Protein AF-A0A7I7L7P9-F1 (afdb_monomer)

Solvent-accessible surface area (backbone atoms only — not comparable to full-atom values): 7294 Å² total; per-residue (Å²): 131,68,63,71,57,52,53,54,46,61,73,45,42,65,60,52,52,52,51,54,51,49,53,53,51,51,53,53,50,50,52,54,51,47,54,51,48,54,58,67,65,79,48,77,84,80,68,81,52,64,67,71,71,43,46,63,57,53,51,51,52,55,50,51,52,52,51,50,60,46,50,32,63,91,34,75,53,12,47,26,65,34,90,86,20,62,48,45,54,34,67,33,92,86,16,60,50,47,53,31,70,34,91,85,14,60,52,47,47,46,63,70,64,27,73,67,54,49,49,43,53,70,38,98,77,45,86,124

Organism: NCBI:txid133549

Mean predicted aligned error: 18.49 Å

Foldseek 3Di:
DPVVCVVVCVVCVVVVVVVVVVVVVVVVVVVVVVVVCVVVVPDDPPPPPCVVVCPVVVVVVVVVVVVCVCLPCVHPNVQQPPVVHVVCQQPPVVHVVCQQPPDVHVVNCCVVVCPPPVCLCVPVPNDD

Secondary structure (DSSP, 8-state):
--HHHHHHHHHHHHHHHHHHHHHHHHHHHHHHHHHHHHHHHSS------HHHHHHHHHHHHHHHHHHHHHH-TTSHHHHHHSTTSHHHHHHSTTSHHHHHHSTTSHHHHHHHHTTTTHHHHHSTT---

pLDDT: mean 78.68, std 12.64, range [44.25, 93.31]

Structure (mmCIF, N/CA/C/O backbone):
data_AF-A0A7I7L7P9-F1
#
_entry.id   AF-A0A7I7L7P9-F1
#
loop_
_atom_site.group_PDB
_atom_site.id
_atom_site.type_symbol
_atom_site.label_atom_id
_atom_site.label_alt_id
_atom_site.label_comp_id
_atom_site.label_asym_id
_atom_site.label_entity_id
_atom_site.label_seq_id
_atom_site.pdbx_PDB_ins_code
_atom_site.Cartn_x
_atom_site.Cartn_y
_atom_site.Cartn_z
_atom_site.occupancy
_atom_site.B_iso_or_equiv
_atom_site.auth_seq_id
_atom_site.auth_comp_id
_atom_site.auth_asym_id
_atom_site.auth_atom_id
_atom_site.pdbx_PDB_model_num
ATOM 1 N N . MET A 1 1 ? 17.389 37.464 -77.721 1.00 52.25 1 MET A N 1
ATOM 2 C CA . MET A 1 1 ? 17.457 36.439 -76.653 1.00 52.25 1 MET A CA 1
ATOM 3 C C . MET A 1 1 ? 18.890 35.915 -76.604 1.00 52.25 1 MET A C 1
ATOM 5 O O . MET A 1 1 ? 19.374 35.462 -77.630 1.00 52.25 1 MET A O 1
ATOM 9 N N . ASN A 1 2 ? 19.611 36.062 -75.490 1.00 71.81 2 ASN A N 1
ATOM 10 C CA . ASN A 1 2 ? 21.059 35.796 -75.436 1.00 71.81 2 ASN A CA 1
ATOM 11 C C . ASN A 1 2 ? 21.365 34.288 -75.356 1.00 71.81 2 ASN A C 1
ATOM 13 O O . ASN A 1 2 ? 21.524 33.747 -74.262 1.00 71.81 2 ASN A O 1
ATOM 17 N N . ILE A 1 3 ? 21.457 33.620 -76.510 1.00 75.88 3 ILE A N 1
ATOM 18 C CA . ILE A 1 3 ? 21.732 32.174 -76.635 1.00 75.88 3 ILE A CA 1
ATOM 19 C C . ILE A 1 3 ? 23.055 31.799 -75.943 1.00 75.88 3 ILE A C 1
ATOM 21 O O . ILE A 1 3 ? 23.118 30.801 -75.231 1.00 75.88 3 ILE A O 1
ATOM 25 N N . SER A 1 4 ? 24.077 32.657 -76.015 1.00 74.56 4 SER A N 1
ATOM 26 C CA . SER A 1 4 ? 25.357 32.456 -75.321 1.00 74.56 4 SER A CA 1
ATOM 27 C C . SER A 1 4 ? 25.209 32.391 -73.793 1.00 74.56 4 SER A C 1
ATOM 29 O O . SER A 1 4 ? 25.876 31.598 -73.136 1.00 74.56 4 SER A O 1
ATOM 31 N N . LYS A 1 5 ? 24.286 33.171 -73.210 1.00 73.62 5 LYS A N 1
ATOM 32 C CA . LYS A 1 5 ? 24.006 33.156 -71.764 1.00 73.62 5 LYS A CA 1
ATOM 33 C C . LYS A 1 5 ? 23.240 31.897 -71.351 1.00 73.62 5 LYS A C 1
ATOM 35 O O . LYS A 1 5 ? 23.452 31.402 -70.249 1.00 73.62 5 LYS A O 1
ATOM 40 N N . ALA A 1 6 ? 22.394 31.367 -72.234 1.00 74.75 6 ALA A N 1
ATOM 41 C CA . ALA A 1 6 ? 21.691 30.108 -72.008 1.00 74.75 6 ALA A CA 1
ATOM 42 C C . ALA A 1 6 ? 22.650 28.906 -72.042 1.00 74.75 6 ALA A C 1
ATOM 44 O O . ALA A 1 6 ? 22.567 28.051 -71.168 1.00 74.75 6 ALA A O 1
ATOM 45 N N . ILE A 1 7 ? 23.611 28.881 -72.975 1.00 76.62 7 ILE A N 1
ATOM 46 C CA . ILE A 1 7 ? 24.617 27.808 -73.076 1.00 76.62 7 ILE A CA 1
ATOM 47 C C . ILE A 1 7 ? 25.560 27.821 -71.862 1.00 76.62 7 ILE A C 1
ATOM 49 O O . ILE A 1 7 ? 25.764 26.788 -71.228 1.00 76.62 7 ILE A O 1
ATOM 53 N N . VAL A 1 8 ? 26.080 28.991 -71.473 1.00 77.19 8 VAL A N 1
ATOM 54 C CA . VAL A 1 8 ? 26.927 29.126 -70.269 1.00 77.19 8 VAL A CA 1
ATOM 55 C C . VAL A 1 8 ? 26.130 28.844 -68.990 1.00 77.19 8 VAL A C 1
ATOM 57 O O . VAL A 1 8 ? 26.638 28.224 -68.053 1.00 77.19 8 VAL A O 1
ATOM 60 N N . GLY A 1 9 ? 24.861 29.258 -68.955 1.00 74.62 9 GLY A N 1
ATOM 61 C CA . GLY A 1 9 ? 23.938 28.949 -67.867 1.00 74.62 9 GLY A CA 1
ATOM 62 C C . GLY A 1 9 ? 23.713 27.447 -67.713 1.00 74.62 9 GLY A C 1
ATOM 63 O O . GLY A 1 9 ? 23.835 26.936 -66.607 1.00 74.62 9 GLY A O 1
ATOM 64 N N . ALA A 1 10 ? 23.477 26.728 -68.811 1.00 77.00 10 ALA A N 1
ATOM 65 C CA . ALA A 1 10 ? 23.303 25.277 -68.808 1.00 77.00 10 ALA A CA 1
ATOM 66 C C . ALA A 1 10 ? 24.590 24.534 -68.409 1.00 77.00 10 ALA A C 1
ATOM 68 O O . ALA A 1 10 ? 24.531 23.592 -67.624 1.00 77.00 10 ALA A O 1
ATOM 69 N N . ALA A 1 11 ? 25.756 24.997 -68.873 1.00 81.94 11 ALA A N 1
ATOM 70 C CA . ALA A 1 11 ? 27.048 24.399 -68.527 1.00 81.94 11 ALA A CA 1
ATOM 71 C C . ALA A 1 11 ? 27.420 24.568 -67.040 1.00 81.94 11 ALA A C 1
ATOM 73 O O . ALA A 1 11 ? 28.083 23.710 -66.463 1.00 81.94 11 ALA A O 1
ATOM 74 N N . THR A 1 12 ? 26.986 25.659 -66.399 1.00 82.38 12 THR A N 1
ATOM 75 C CA . THR A 1 12 ? 27.295 25.957 -64.984 1.00 82.38 12 THR A CA 1
ATOM 76 C C . THR A 1 12 ? 26.147 25.647 -64.020 1.00 82.38 12 THR A C 1
ATOM 78 O O . THR A 1 12 ? 26.333 25.704 -62.803 1.00 82.38 12 THR A O 1
ATOM 81 N N . ALA A 1 13 ? 24.974 25.271 -64.540 1.00 82.75 13 ALA A N 1
ATOM 82 C CA . ALA A 1 13 ? 23.806 24.862 -63.766 1.00 82.75 13 ALA A CA 1
ATOM 83 C C . ALA A 1 13 ? 24.092 23.753 -62.733 1.00 82.75 13 ALA A C 1
ATOM 85 O 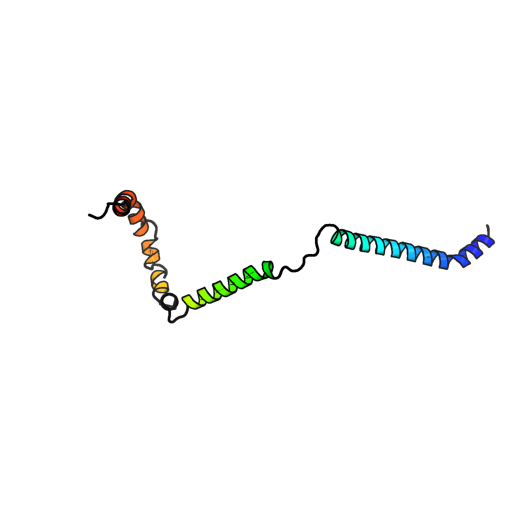O . ALA A 1 13 ? 23.727 23.952 -61.572 1.00 82.75 13 ALA A O 1
ATOM 86 N N . PRO A 1 14 ? 24.773 22.634 -63.067 1.00 78.75 14 PRO A N 1
ATOM 87 C CA . PRO A 1 14 ? 25.035 21.580 -62.083 1.00 78.75 14 PRO A CA 1
ATOM 88 C C . PRO A 1 14 ? 25.959 22.047 -60.951 1.00 78.75 14 PRO A C 1
ATOM 90 O O . PRO A 1 14 ? 25.752 21.681 -59.797 1.00 78.75 14 PRO A O 1
ATOM 93 N N . ILE A 1 15 ? 26.924 22.922 -61.252 1.00 86.12 15 ILE A N 1
ATOM 94 C CA . ILE A 1 15 ? 27.833 23.495 -60.249 1.00 86.12 15 ILE A CA 1
ATOM 95 C C . ILE A 1 15 ? 27.042 24.360 -59.259 1.00 86.12 15 ILE A C 1
ATOM 97 O O . ILE A 1 15 ? 27.208 24.229 -58.049 1.00 86.12 15 ILE A O 1
ATOM 101 N N . ARG A 1 16 ? 26.129 25.205 -59.755 1.00 78.75 16 ARG A N 1
ATOM 102 C CA . ARG A 1 16 ? 25.282 26.052 -58.897 1.00 78.75 16 ARG A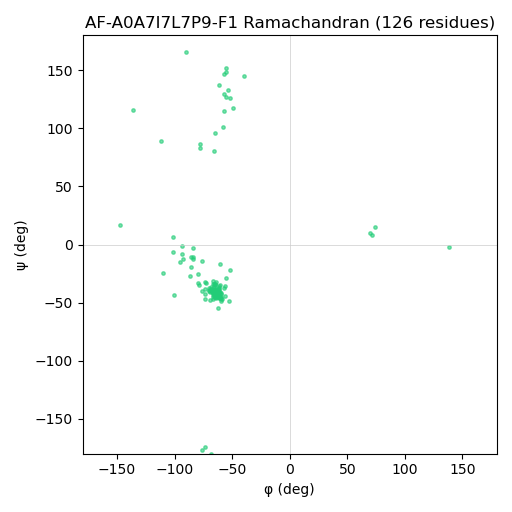 CA 1
ATOM 103 C C . ARG A 1 16 ? 24.309 25.238 -58.049 1.00 78.75 16 ARG A C 1
ATOM 105 O O . ARG A 1 16 ? 24.106 25.575 -56.888 1.00 78.75 16 ARG A O 1
ATOM 112 N N . ALA A 1 17 ? 23.743 24.169 -58.605 1.00 80.50 17 ALA A N 1
ATOM 113 C CA . ALA A 1 17 ? 22.888 23.256 -57.854 1.00 80.50 17 ALA A CA 1
ATOM 114 C C . ALA A 1 17 ? 23.663 22.563 -56.720 1.00 80.50 17 ALA A C 1
ATOM 116 O O . ALA A 1 17 ? 23.168 22.498 -55.599 1.00 80.50 17 ALA A O 1
ATOM 117 N N . GLY A 1 18 ? 24.900 22.122 -56.978 1.00 80.62 18 GLY A N 1
ATOM 118 C CA . GLY A 1 18 ? 25.765 21.528 -55.954 1.00 80.62 18 GLY A CA 1
ATOM 119 C C . GLY A 1 18 ? 26.101 22.492 -54.813 1.00 80.62 18 GLY A C 1
ATOM 120 O O . GLY A 1 18 ? 25.994 22.120 -53.647 1.00 80.62 18 GLY A O 1
ATOM 121 N N . VAL A 1 19 ? 26.436 23.746 -55.134 1.00 87.38 19 VAL A N 1
ATOM 122 C CA . VAL A 1 19 ? 26.705 24.788 -54.123 1.00 87.38 19 VAL A CA 1
ATOM 123 C C . VAL A 1 19 ? 25.456 25.088 -53.289 1.00 87.38 19 VAL A C 1
ATOM 125 O O . VAL A 1 19 ? 25.544 25.146 -52.068 1.00 87.38 19 VAL A O 1
ATOM 128 N N . ALA A 1 20 ? 24.279 25.184 -53.915 1.00 86.38 20 ALA A N 1
ATOM 129 C CA . ALA A 1 20 ? 23.028 25.415 -53.192 1.00 86.38 20 ALA A CA 1
ATOM 130 C C . ALA A 1 20 ? 22.684 24.273 -52.213 1.00 86.38 20 ALA A C 1
ATOM 132 O O . ALA A 1 20 ? 22.200 24.523 -51.110 1.00 86.38 20 ALA A O 1
ATOM 133 N N . VAL A 1 21 ? 22.958 23.018 -52.589 1.00 85.19 21 VAL A N 1
ATOM 134 C CA . VAL A 1 21 ? 22.788 21.853 -51.702 1.00 85.19 21 VAL A CA 1
ATOM 135 C C . VAL A 1 21 ? 23.790 21.884 -50.545 1.00 85.19 21 VAL A C 1
ATOM 137 O O . VAL A 1 21 ? 23.423 21.563 -49.414 1.00 85.19 21 VAL A O 1
ATOM 140 N N . ALA A 1 22 ? 25.033 22.296 -50.800 1.00 89.00 22 ALA A N 1
ATOM 141 C CA . ALA A 1 22 ? 26.042 22.450 -49.756 1.00 89.00 22 ALA A CA 1
ATOM 142 C C . ALA A 1 22 ? 25.649 23.532 -48.734 1.00 89.00 22 ALA A C 1
ATOM 144 O O . ALA A 1 22 ? 25.740 23.282 -47.533 1.00 89.00 22 ALA A O 1
ATOM 145 N N . ASP A 1 23 ? 25.139 24.681 -49.189 1.00 87.38 23 ASP A N 1
ATOM 146 C CA . ASP A 1 23 ? 24.651 25.753 -48.309 1.00 87.38 23 ASP A CA 1
ATOM 147 C C . ASP A 1 23 ? 23.450 25.299 -47.465 1.00 87.38 23 ASP A C 1
ATOM 149 O O . ASP A 1 23 ? 23.397 25.546 -46.256 1.00 87.38 23 ASP A O 1
ATOM 153 N N . ALA A 1 24 ? 22.509 24.565 -48.070 1.00 85.00 24 ALA A N 1
ATOM 154 C CA . ALA A 1 24 ? 21.395 23.966 -47.340 1.00 85.00 24 ALA A CA 1
ATOM 155 C C . ALA A 1 24 ? 21.893 22.989 -46.258 1.00 85.00 24 ALA A C 1
ATOM 157 O O . ALA A 1 24 ? 21.477 23.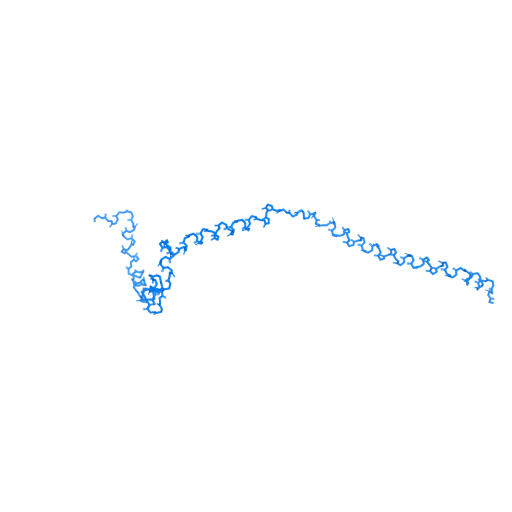084 -45.101 1.00 85.00 24 ALA A O 1
ATOM 158 N N . GLY A 1 25 ? 22.836 22.105 -46.594 1.00 84.81 25 GLY A N 1
ATOM 159 C CA . GLY A 1 25 ? 23.453 21.184 -45.636 1.00 84.81 25 GLY A CA 1
ATOM 160 C C . GLY A 1 25 ? 24.181 21.904 -44.497 1.00 84.81 25 GLY A C 1
ATOM 161 O O . GLY A 1 25 ? 24.038 21.519 -43.334 1.00 84.81 25 GLY A O 1
ATOM 162 N N . LEU A 1 26 ? 24.897 22.988 -44.803 1.00 90.19 26 LEU A N 1
ATOM 163 C CA . LEU A 1 26 ? 25.612 23.789 -43.810 1.00 90.19 26 LEU A CA 1
ATOM 164 C C . LEU A 1 26 ? 24.649 24.477 -42.832 1.00 90.19 26 LEU A C 1
ATOM 166 O O . LEU A 1 26 ? 24.923 24.513 -41.634 1.00 90.19 26 LEU A O 1
ATOM 170 N N . SER A 1 27 ? 23.498 24.964 -43.308 1.00 85.69 27 SER A N 1
ATOM 171 C CA . SER A 1 27 ? 22.471 25.561 -42.441 1.00 85.69 27 SER A CA 1
ATOM 172 C C . SER A 1 27 ? 21.865 24.550 -41.458 1.00 85.69 27 SER A C 1
ATOM 174 O O . SER A 1 27 ? 21.727 24.849 -40.272 1.00 85.69 27 SER A O 1
ATOM 176 N N . VAL A 1 28 ? 21.590 23.323 -41.911 1.00 88.00 28 VAL A N 1
ATOM 177 C CA . VAL A 1 28 ? 21.089 22.235 -41.056 1.00 88.00 28 VAL A CA 1
ATOM 178 C C . VAL A 1 28 ? 22.145 21.831 -40.027 1.00 88.00 28 VAL A C 1
ATOM 180 O O . VAL A 1 28 ? 21.834 21.667 -38.846 1.00 88.00 28 VAL A O 1
ATOM 183 N N . ALA A 1 29 ? 23.408 21.735 -40.450 1.00 89.94 29 ALA A N 1
ATOM 184 C CA . ALA A 1 29 ? 24.524 21.456 -39.554 1.00 89.94 29 ALA A CA 1
ATOM 185 C C . ALA A 1 29 ? 24.706 22.560 -38.499 1.00 89.94 29 ALA A C 1
ATOM 187 O O . ALA A 1 29 ? 24.959 22.256 -37.334 1.00 89.94 29 ALA A O 1
ATOM 188 N N . ALA A 1 30 ? 24.525 23.831 -38.868 1.00 88.19 30 ALA A N 1
ATOM 189 C CA . ALA A 1 30 ? 24.591 24.955 -37.938 1.00 88.19 30 ALA A CA 1
ATOM 190 C C . ALA A 1 30 ? 23.457 24.921 -36.899 1.00 88.19 30 ALA A C 1
ATOM 192 O O . ALA A 1 30 ? 23.709 25.176 -35.722 1.00 88.19 30 ALA A O 1
ATOM 193 N N . VAL A 1 31 ? 22.235 24.545 -37.297 1.00 90.56 31 VAL A N 1
ATOM 194 C CA . VAL A 1 31 ? 21.104 24.353 -36.369 1.00 90.56 31 VAL A CA 1
ATOM 195 C C . VAL A 1 31 ? 21.378 23.202 -35.398 1.00 90.56 31 VAL A C 1
ATOM 197 O O . VAL A 1 31 ? 21.202 23.362 -34.190 1.00 90.56 31 VAL A O 1
ATOM 200 N N . ALA A 1 32 ? 21.874 22.066 -35.897 1.00 85.88 32 ALA A N 1
ATOM 201 C CA . ALA A 1 32 ? 22.244 20.928 -35.056 1.00 85.88 32 ALA A CA 1
ATOM 202 C C . ALA A 1 32 ? 23.374 21.286 -34.074 1.00 85.88 32 ALA A C 1
ATOM 204 O O . ALA A 1 32 ? 23.290 20.978 -32.886 1.00 85.88 32 ALA A O 1
ATOM 205 N N . LEU A 1 33 ? 24.401 22.002 -34.539 1.00 82.25 33 LEU A N 1
ATOM 206 C CA . LEU A 1 33 ? 25.493 22.479 -33.692 1.00 82.25 33 LEU A CA 1
ATOM 207 C C . LEU A 1 33 ? 25.013 23.513 -32.661 1.00 82.25 33 LEU A C 1
ATOM 209 O O . LEU A 1 33 ? 25.525 23.534 -31.545 1.00 82.25 33 LEU A O 1
ATOM 213 N N . GLY A 1 34 ? 24.023 24.339 -33.006 1.00 81.88 34 GLY A N 1
ATOM 214 C CA . GLY A 1 34 ? 23.350 25.254 -32.085 1.00 81.88 34 GLY A CA 1
ATOM 215 C C . GLY A 1 34 ? 22.613 24.515 -30.969 1.00 81.88 34 GLY A C 1
ATOM 216 O O . GLY A 1 34 ? 22.778 24.867 -29.807 1.00 81.88 34 GLY A O 1
ATOM 217 N N . ALA A 1 35 ? 21.888 23.441 -31.292 1.00 79.31 35 ALA A N 1
ATOM 218 C CA . ALA A 1 35 ? 21.231 22.590 -30.296 1.00 79.31 35 ALA A CA 1
ATOM 219 C C . ALA A 1 35 ? 22.242 21.893 -29.366 1.00 79.31 35 ALA A C 1
ATOM 221 O O . ALA A 1 35 ? 22.039 21.846 -28.154 1.00 79.31 35 ALA A O 1
ATOM 222 N N . VAL A 1 36 ? 23.370 21.422 -29.910 1.00 80.44 36 VAL A N 1
ATOM 223 C CA . VAL A 1 36 ? 24.471 20.853 -29.114 1.00 80.44 36 VAL A CA 1
ATOM 224 C C . VAL A 1 36 ? 25.100 21.920 -28.218 1.00 80.44 36 VAL A C 1
ATOM 226 O O . VAL A 1 36 ? 2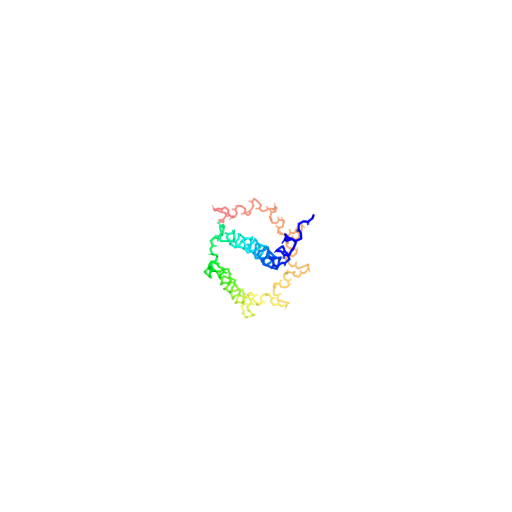5.292 21.684 -27.033 1.00 80.44 36 VAL A O 1
ATOM 229 N N . LYS A 1 37 ? 25.375 23.121 -28.738 1.00 76.81 37 LYS A N 1
ATOM 230 C CA . LYS A 1 37 ? 25.910 24.232 -27.935 1.00 76.81 37 LYS A CA 1
ATOM 231 C C . LYS A 1 37 ? 24.931 24.719 -26.874 1.00 76.81 37 LYS A C 1
ATOM 233 O O . LYS A 1 37 ? 25.391 25.078 -25.805 1.00 76.81 37 LYS A O 1
ATOM 238 N N . GLN A 1 38 ? 23.625 24.698 -27.133 1.00 76.44 38 GLN A N 1
ATOM 239 C CA . GLN A 1 38 ? 22.594 25.010 -26.141 1.00 76.44 38 GLN A CA 1
ATOM 240 C C . GLN A 1 38 ? 22.558 23.946 -25.039 1.00 76.44 38 GLN A C 1
ATOM 242 O O . GLN A 1 38 ? 22.481 24.283 -23.863 1.00 76.44 38 GLN A O 1
ATOM 247 N N . SER A 1 39 ? 22.698 22.668 -25.410 1.00 68.19 39 SER A N 1
ATOM 248 C CA . SER A 1 39 ? 22.843 21.564 -24.455 1.00 68.19 39 SER A CA 1
ATOM 249 C C . SER A 1 39 ? 24.133 21.654 -23.639 1.00 68.19 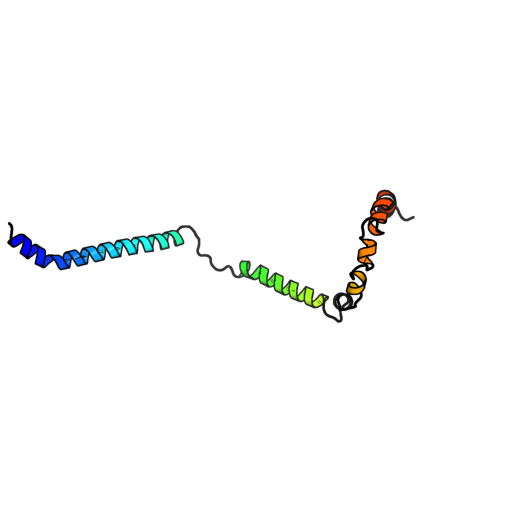39 SER A C 1
ATOM 251 O O . SER A 1 39 ? 24.138 21.255 -22.482 1.00 68.19 39 SER A O 1
ATOM 253 N N . LEU A 1 40 ? 25.220 22.156 -24.229 1.00 73.12 40 LEU A N 1
ATOM 254 C CA . LEU A 1 40 ? 26.487 22.407 -23.535 1.00 73.12 40 LEU A CA 1
ATOM 255 C C . LEU A 1 40 ? 26.504 23.765 -22.807 1.00 73.12 40 LEU A C 1
ATOM 257 O O . LEU A 1 40 ? 27.426 24.030 -22.041 1.00 73.12 40 LEU A O 1
ATOM 261 N N . GLY A 1 41 ? 25.531 24.635 -23.085 1.00 65.06 41 GLY A N 1
ATOM 262 C CA . GLY A 1 41 ? 25.548 26.055 -22.748 1.00 65.06 41 GLY A CA 1
ATOM 263 C C . GLY A 1 41 ? 24.849 26.422 -21.446 1.00 65.06 41 GLY A C 1
ATOM 264 O O . GLY A 1 41 ? 25.101 27.514 -20.958 1.00 65.06 41 GLY A O 1
ATOM 265 N N . GLU A 1 42 ? 24.033 25.540 -20.860 1.00 59.41 42 GLU A N 1
ATOM 266 C CA . GLU A 1 42 ? 23.384 25.792 -19.558 1.00 59.41 42 GLU A CA 1
ATOM 267 C C . GLU A 1 42 ? 23.160 24.550 -18.676 1.00 59.41 42 GLU A C 1
ATOM 269 O O . GLU A 1 42 ? 22.446 24.625 -17.684 1.00 59.41 42 GLU A O 1
ATOM 274 N N . GLU A 1 43 ? 23.825 23.423 -18.929 1.00 50.53 43 GLU A N 1
ATOM 275 C CA . GLU A 1 43 ? 23.943 22.374 -17.910 1.00 50.53 43 GLU A CA 1
ATOM 276 C C . GLU A 1 43 ? 25.379 21.846 -17.886 1.00 50.53 43 GLU A C 1
ATOM 278 O O . GLU A 1 43 ? 25.867 21.265 -18.855 1.00 50.53 43 GLU A O 1
ATOM 283 N N . SER A 1 44 ? 26.063 22.061 -16.756 1.00 50.31 44 SER A N 1
ATOM 284 C CA . SER A 1 44 ? 27.289 21.343 -16.388 1.00 50.31 44 SER A CA 1
ATOM 285 C C . SER A 1 44 ? 27.168 19.859 -16.759 1.00 50.31 44 SER A C 1
ATOM 287 O O . SER A 1 44 ? 26.082 19.294 -16.599 1.00 50.31 44 SER A O 1
ATOM 289 N N . PRO A 1 45 ? 28.252 19.185 -17.190 1.00 49.31 45 PRO A N 1
ATOM 290 C CA . PRO A 1 45 ? 28.193 17.755 -17.446 1.00 49.31 45 PRO A CA 1
ATOM 291 C C . PRO A 1 45 ? 27.729 17.082 -16.152 1.00 49.31 45 PRO A C 1
ATOM 293 O O . PRO A 1 45 ? 28.417 17.157 -15.134 1.00 49.31 45 PRO A O 1
ATOM 296 N N . LYS A 1 46 ? 26.539 16.469 -16.165 1.00 52.44 46 LYS A N 1
ATOM 297 C CA . LYS A 1 46 ? 26.073 15.594 -15.085 1.00 52.44 46 LYS A CA 1
ATOM 298 C C . LYS A 1 46 ? 26.989 14.371 -15.072 1.00 52.44 46 LYS A C 1
ATOM 300 O O . LYS A 1 46 ? 26.670 13.325 -15.631 1.00 52.44 46 LYS A O 1
ATOM 305 N N . THR A 1 47 ? 28.166 14.522 -14.473 1.00 57.00 47 THR A N 1
ATOM 306 C CA . THR A 1 47 ? 28.914 13.416 -13.889 1.00 57.00 47 THR A CA 1
ATOM 307 C C . THR A 1 47 ? 27.912 12.679 -13.016 1.00 57.00 47 THR A C 1
ATOM 309 O O . THR A 1 47 ? 27.345 13.288 -12.112 1.00 57.00 47 THR A O 1
ATOM 312 N N . VAL A 1 48 ? 27.624 11.416 -13.332 1.00 58.66 48 VAL A N 1
ATOM 313 C CA . VAL A 1 48 ? 26.797 10.561 -12.476 1.00 58.66 48 VAL A CA 1
ATOM 314 C C . VAL A 1 48 ? 27.495 10.521 -11.122 1.00 58.66 48 VAL A C 1
ATOM 316 O O . VAL A 1 48 ? 28.515 9.846 -10.972 1.00 58.66 48 VAL A O 1
ATOM 319 N N . ASP A 1 49 ? 27.008 11.299 -10.159 1.00 61.72 49 ASP A N 1
ATOM 320 C CA . ASP A 1 49 ? 27.552 11.293 -8.812 1.00 61.72 49 ASP A CA 1
ATOM 321 C C . ASP A 1 49 ? 27.014 10.049 -8.111 1.00 61.72 49 ASP A C 1
ATOM 323 O O . ASP A 1 49 ? 26.003 10.059 -7.409 1.00 61.72 49 ASP A O 1
ATOM 327 N N . LEU A 1 50 ? 27.703 8.937 -8.366 1.00 63.56 50 LEU A N 1
ATOM 328 C CA . LEU A 1 50 ? 27.435 7.615 -7.805 1.00 63.56 50 LEU A CA 1
ATOM 329 C C . LEU A 1 50 ? 27.346 7.652 -6.273 1.00 63.56 50 LEU A C 1
ATOM 331 O O . LEU A 1 50 ? 26.751 6.759 -5.679 1.00 63.56 50 LEU A O 1
ATOM 335 N N . ILE A 1 51 ? 27.931 8.660 -5.621 1.00 63.34 51 ILE A N 1
ATOM 336 C CA . ILE A 1 51 ? 27.840 8.833 -4.173 1.00 63.34 51 ILE A CA 1
ATOM 337 C C . ILE A 1 51 ? 26.441 9.323 -3.786 1.00 63.34 51 ILE A C 1
ATOM 339 O O . ILE A 1 51 ? 25.838 8.739 -2.889 1.00 63.34 51 ILE A O 1
ATOM 343 N N . THR A 1 52 ? 25.899 10.325 -4.481 1.00 68.88 52 THR A N 1
ATOM 344 C CA . THR A 1 52 ? 24.584 10.915 -4.181 1.00 68.88 52 THR A CA 1
ATOM 345 C C . THR A 1 52 ? 23.424 10.029 -4.649 1.00 68.88 52 THR A C 1
ATOM 347 O O . THR A 1 52 ? 22.471 9.834 -3.895 1.00 68.88 52 THR A O 1
ATOM 350 N N . ASP A 1 53 ? 23.522 9.399 -5.823 1.00 67.25 53 ASP A N 1
ATOM 351 C CA . ASP A 1 53 ? 22.436 8.564 -6.369 1.00 67.25 53 ASP A CA 1
ATOM 352 C C . ASP A 1 53 ? 22.370 7.149 -5.760 1.00 67.25 53 ASP A C 1
ATOM 354 O O . ASP A 1 53 ? 21.300 6.538 -5.712 1.00 67.25 53 ASP A O 1
ATOM 358 N N . LEU A 1 54 ? 23.482 6.603 -5.245 1.00 67.88 54 LEU A N 1
ATOM 359 C CA . LEU A 1 54 ? 23.484 5.277 -4.601 1.00 67.88 54 LEU A CA 1
ATOM 360 C C . LEU A 1 54 ? 23.270 5.333 -3.086 1.00 67.88 54 LEU A C 1
ATOM 362 O O . LEU A 1 54 ? 23.014 4.294 -2.469 1.00 67.88 54 LEU A O 1
ATOM 366 N N . PHE A 1 55 ? 23.357 6.511 -2.466 1.00 75.00 55 PHE A N 1
ATOM 367 C CA . PHE A 1 55 ? 23.139 6.664 -1.027 1.00 75.00 55 PHE A CA 1
ATOM 368 C C . PHE A 1 55 ? 21.718 6.255 -0.587 1.00 75.00 55 PHE A C 1
ATOM 370 O O . PHE A 1 55 ? 21.603 5.468 0.361 1.00 75.00 55 PHE A O 1
ATOM 377 N N . PRO A 1 56 ? 20.636 6.650 -1.294 1.00 76.81 56 PRO A N 1
ATOM 378 C CA . PRO A 1 56 ? 19.283 6.193 -0.974 1.00 76.81 56 PRO A CA 1
ATOM 379 C C . PRO A 1 56 ? 19.128 4.672 -1.102 1.00 76.81 56 PRO A C 1
ATOM 381 O O . PRO A 1 56 ? 18.486 4.037 -0.266 1.00 76.81 56 PRO A O 1
ATOM 384 N N . LEU A 1 57 ? 19.770 4.066 -2.107 1.00 79.25 57 LEU A N 1
ATOM 385 C CA . LEU A 1 57 ? 19.729 2.618 -2.336 1.00 79.25 57 LEU A CA 1
ATOM 386 C C . LEU A 1 57 ? 20.455 1.845 -1.228 1.00 79.25 57 LEU A C 1
ATOM 388 O O . LEU A 1 57 ? 19.954 0.828 -0.750 1.00 79.25 57 LEU A O 1
ATOM 392 N N . ARG A 1 58 ? 21.607 2.342 -0.763 1.00 71.50 58 ARG A N 1
ATOM 393 C CA . ARG A 1 58 ? 22.345 1.756 0.370 1.00 71.50 58 ARG A CA 1
ATOM 394 C C . ARG A 1 58 ? 21.515 1.808 1.654 1.00 71.50 58 ARG A C 1
ATOM 396 O O . ARG A 1 58 ? 21.424 0.799 2.353 1.00 71.50 58 ARG A O 1
ATOM 403 N N . GLY A 1 59 ? 20.874 2.946 1.932 1.00 81.56 59 GLY A N 1
ATOM 404 C CA . GLY A 1 59 ? 19.971 3.104 3.076 1.00 81.56 59 GLY A CA 1
ATOM 405 C C . GLY A 1 59 ? 18.768 2.158 3.013 1.00 81.56 59 GLY A C 1
ATOM 406 O O . GLY A 1 59 ? 18.444 1.510 4.008 1.00 81.56 59 GLY A O 1
ATOM 407 N N . ALA A 1 60 ? 18.165 2.003 1.831 1.00 86.75 60 ALA A N 1
ATOM 408 C CA . ALA A 1 60 ? 17.050 1.084 1.612 1.00 86.75 60 ALA A CA 1
ATOM 409 C C . ALA A 1 60 ? 17.440 -0.386 1.841 1.00 86.75 60 ALA A C 1
ATOM 411 O O . ALA A 1 60 ? 16.685 -1.120 2.473 1.00 86.75 60 ALA A O 1
ATOM 412 N N . ILE A 1 61 ? 18.628 -0.814 1.398 1.00 85.25 61 ILE A N 1
ATOM 413 C CA . ILE A 1 61 ? 19.112 -2.192 1.604 1.00 85.25 61 ILE A CA 1
ATOM 414 C C . ILE A 1 61 ? 19.360 -2.475 3.091 1.00 85.25 61 ILE A C 1
ATOM 416 O O . ILE A 1 61 ? 18.976 -3.531 3.594 1.00 85.25 61 ILE A O 1
ATOM 420 N N . VAL A 1 62 ? 19.973 -1.538 3.821 1.00 87.44 62 VAL A N 1
ATOM 421 C CA . VAL A 1 62 ? 20.199 -1.690 5.269 1.00 87.44 62 VAL A CA 1
ATOM 422 C C . VAL A 1 62 ? 18.870 -1.706 6.026 1.00 87.44 62 VAL A C 1
ATOM 424 O O . VAL A 1 62 ? 18.668 -2.561 6.889 1.00 87.44 62 VAL A O 1
ATOM 427 N N . GLY A 1 63 ? 17.940 -0.818 5.668 1.00 88.19 63 GLY A N 1
ATOM 428 C CA . GLY A 1 63 ? 16.592 -0.794 6.232 1.00 88.19 63 GLY A CA 1
ATOM 429 C C . GLY A 1 63 ? 15.833 -2.096 5.974 1.00 88.19 63 GLY A C 1
ATOM 430 O O . GLY A 1 63 ? 15.277 -2.673 6.906 1.00 88.19 63 GLY A O 1
ATOM 431 N N . ALA A 1 64 ? 15.878 -2.608 4.743 1.00 89.44 64 ALA A N 1
ATOM 432 C CA . ALA A 1 64 ? 15.253 -3.873 4.371 1.00 89.44 64 ALA A CA 1
ATOM 433 C C . ALA A 1 64 ? 15.833 -5.051 5.165 1.00 89.44 64 ALA A C 1
ATOM 435 O O . ALA A 1 64 ? 15.070 -5.841 5.718 1.00 89.44 64 ALA A O 1
ATOM 436 N N . ASN A 1 65 ? 17.162 -5.127 5.303 1.00 89.38 65 ASN A N 1
ATOM 437 C CA . ASN A 1 65 ? 17.806 -6.153 6.124 1.00 89.38 65 ASN A CA 1
ATOM 438 C C . ASN A 1 65 ? 17.398 -6.043 7.594 1.00 89.38 65 ASN A C 1
ATOM 440 O O . ASN A 1 65 ? 17.136 -7.063 8.221 1.00 89.38 65 ASN A O 1
ATOM 444 N N . ARG A 1 66 ? 17.272 -4.830 8.145 1.00 89.38 66 ARG A N 1
ATOM 445 C CA . ARG A 1 66 ? 16.847 -4.643 9.538 1.00 89.38 66 ARG A CA 1
ATOM 446 C C . ARG A 1 66 ? 15.386 -5.032 9.767 1.00 89.38 66 ARG A C 1
ATOM 448 O O . ARG A 1 66 ? 15.065 -5.617 10.798 1.00 89.38 66 ARG A O 1
ATOM 455 N N . VAL A 1 67 ? 14.503 -4.728 8.818 1.00 91.88 67 VAL A N 1
ATOM 456 C CA . VAL A 1 67 ? 13.091 -5.137 8.872 1.00 91.88 67 VAL A CA 1
ATOM 457 C C . VAL A 1 67 ? 12.966 -6.652 8.746 1.00 91.88 67 VAL A C 1
ATOM 459 O O . VAL A 1 67 ? 12.244 -7.261 9.536 1.00 91.88 67 VAL A O 1
ATOM 462 N N . ALA A 1 68 ? 13.690 -7.260 7.802 1.00 88.38 68 ALA A N 1
ATOM 463 C CA . ALA A 1 68 ? 13.733 -8.709 7.624 1.00 88.38 68 ALA A CA 1
ATOM 464 C C . ALA A 1 68 ? 14.252 -9.399 8.889 1.00 88.38 68 ALA A C 1
ATOM 466 O O . ALA A 1 68 ? 13.634 -10.337 9.382 1.00 88.38 68 ALA A O 1
ATOM 467 N N . GLU A 1 69 ? 15.328 -8.860 9.458 1.00 88.69 69 GLU A N 1
ATOM 468 C CA . GLU A 1 69 ? 15.925 -9.341 10.691 1.00 88.69 69 GLU A CA 1
ATOM 469 C C . GLU A 1 69 ? 14.920 -9.308 11.856 1.00 88.69 69 GLU A C 1
ATOM 471 O O . GLU A 1 69 ? 14.793 -10.283 12.585 1.00 88.69 69 GLU A O 1
ATOM 476 N N . LEU A 1 70 ? 14.178 -8.214 12.050 1.00 89.56 70 LEU A N 1
ATOM 477 C CA . LEU A 1 70 ? 13.191 -8.125 13.132 1.00 89.56 70 LEU A CA 1
ATOM 478 C C . LEU A 1 70 ? 11.974 -9.027 12.888 1.00 89.56 70 LEU A C 1
ATOM 480 O O . LEU A 1 70 ? 11.452 -9.618 13.831 1.00 89.56 70 LEU A O 1
ATOM 484 N N . THR A 1 71 ? 11.537 -9.149 11.638 1.00 91.00 71 THR A N 1
ATOM 485 C CA . THR A 1 71 ? 10.321 -9.887 11.249 1.00 91.00 71 THR A CA 1
ATOM 486 C C . THR A 1 71 ? 10.563 -11.393 11.089 1.00 91.00 71 THR A C 1
ATOM 488 O O . THR A 1 71 ? 9.630 -12.152 10.852 1.00 91.00 71 THR A O 1
ATOM 491 N N . GLU A 1 72 ? 11.802 -11.848 11.257 1.00 89.00 72 GL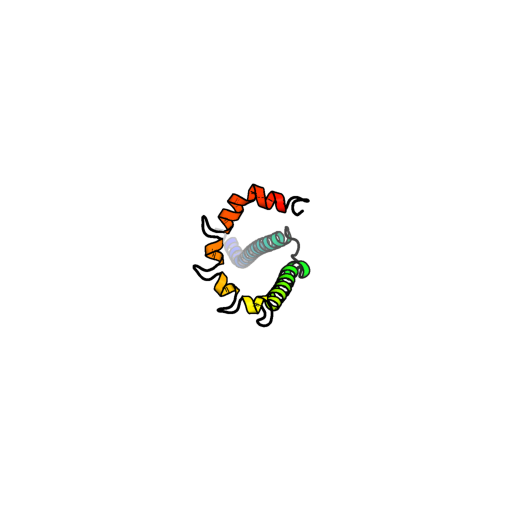U A N 1
ATOM 492 C CA . GLU A 1 72 ? 12.178 -13.257 11.236 1.00 89.00 72 GLU A CA 1
ATOM 493 C C . GLU A 1 72 ? 11.344 -14.090 12.228 1.00 89.00 72 GLU A C 1
ATOM 495 O O . GLU A 1 72 ? 11.171 -13.705 13.388 1.00 89.00 72 GLU A O 1
ATOM 500 N N . ASN A 1 73 ? 10.829 -15.240 11.769 1.00 85.00 73 ASN A N 1
ATOM 501 C CA . ASN A 1 73 ? 9.829 -16.052 12.479 1.00 85.00 73 ASN A CA 1
ATOM 502 C C . ASN A 1 73 ? 10.236 -16.461 13.899 1.00 85.00 73 ASN A C 1
ATOM 504 O O . ASN A 1 73 ? 9.360 -16.628 14.741 1.00 85.00 73 ASN A O 1
ATOM 508 N N . ASP A 1 74 ? 11.531 -16.605 14.179 1.00 82.44 74 ASP A N 1
ATOM 509 C CA . ASP A 1 74 ? 12.031 -17.014 15.496 1.00 82.44 74 ASP A CA 1
ATOM 510 C C . ASP A 1 74 ? 12.169 -15.846 16.484 1.00 82.44 74 ASP A C 1
ATOM 512 O O . ASP A 1 74 ? 12.323 -16.041 17.696 1.00 82.44 74 ASP A O 1
ATOM 516 N N . ARG A 1 75 ? 12.052 -14.605 16.006 1.00 89.56 75 ARG A N 1
ATOM 517 C CA . ARG A 1 75 ? 12.146 -13.406 16.844 1.00 89.56 75 ARG A CA 1
ATOM 518 C C . ARG A 1 75 ? 10.794 -12.988 17.393 1.00 89.56 75 ARG A C 1
ATOM 520 O O . ARG A 1 75 ? 9.741 -13.449 16.969 1.00 89.56 75 ARG A O 1
ATOM 527 N N . ALA A 1 76 ? 10.816 -12.100 18.386 1.00 86.88 76 ALA A N 1
ATOM 528 C CA . ALA A 1 76 ? 9.599 -11.640 19.055 1.00 86.88 76 ALA A CA 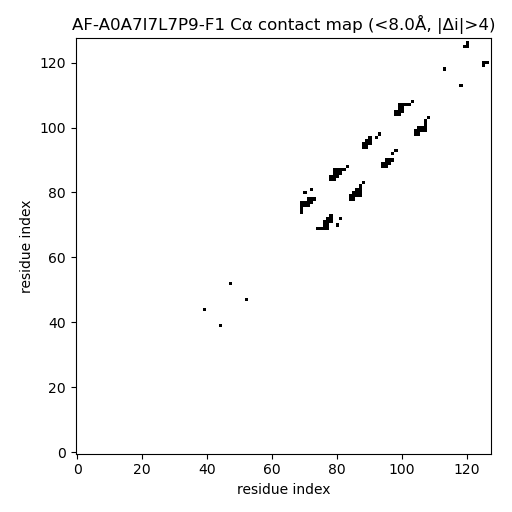1
ATOM 529 C C . ALA A 1 76 ? 8.578 -11.037 18.072 1.00 86.88 76 ALA A C 1
ATOM 531 O O . ALA A 1 76 ? 7.399 -11.376 18.142 1.00 86.88 76 ALA A O 1
ATOM 532 N N . MET A 1 77 ? 9.038 -10.202 17.134 1.00 89.38 77 MET A N 1
ATOM 533 C CA . MET A 1 77 ? 8.182 -9.587 16.115 1.00 89.38 77 MET A CA 1
ATOM 534 C C . MET A 1 77 ? 7.672 -10.619 15.100 1.00 89.38 77 MET A C 1
ATOM 536 O O . MET A 1 77 ? 6.465 -10.687 14.889 1.00 89.38 77 MET A O 1
ATOM 540 N N . GLY A 1 78 ? 8.527 -11.484 14.543 1.00 88.12 78 GLY A N 1
ATOM 541 C CA . GLY A 1 78 ? 8.067 -12.540 13.629 1.00 88.12 78 GLY A CA 1
ATOM 542 C C . GLY A 1 78 ? 7.067 -13.510 14.267 1.00 88.12 78 GLY A C 1
ATOM 543 O O . GLY A 1 78 ? 6.015 -13.778 13.688 1.00 88.12 78 GLY A O 1
ATOM 544 N N . ARG A 1 79 ? 7.299 -13.942 15.516 1.00 87.81 79 ARG A N 1
ATOM 545 C CA . ARG A 1 79 ? 6.335 -14.771 16.270 1.00 87.81 79 ARG A CA 1
ATOM 546 C C . ARG A 1 79 ? 5.018 -14.057 16.558 1.00 87.81 79 ARG A C 1
ATOM 548 O O . ARG A 1 79 ? 3.980 -14.709 16.637 1.00 87.81 79 ARG A O 1
ATOM 555 N N . ALA A 1 80 ? 5.038 -12.740 16.749 1.00 91.50 80 ALA A N 1
ATOM 556 C CA . ALA A 1 80 ? 3.818 -11.969 16.960 1.00 91.50 80 ALA A CA 1
ATOM 557 C C . ALA A 1 80 ? 3.015 -11.800 15.660 1.00 91.50 80 ALA A C 1
ATOM 559 O O . ALA A 1 80 ? 1.785 -11.868 15.710 1.00 91.50 80 ALA A O 1
ATOM 560 N N . LEU A 1 81 ? 3.707 -11.604 14.531 1.00 91.12 81 LEU A N 1
ATOM 561 C CA . LEU A 1 81 ? 3.142 -11.312 13.207 1.00 91.12 81 LEU A CA 1
ATOM 562 C C . LEU A 1 81 ? 2.747 -12.558 12.398 1.00 91.12 81 LEU A C 1
ATOM 564 O O . LEU A 1 81 ? 2.074 -12.425 11.376 1.00 91.12 81 LEU A O 1
ATOM 568 N N . VAL A 1 82 ? 3.135 -13.760 12.834 1.00 90.44 82 VAL A N 1
ATOM 569 C CA . VAL A 1 82 ? 2.713 -15.016 12.197 1.00 90.44 82 VAL A CA 1
ATOM 570 C C . VAL A 1 82 ? 1.184 -15.112 12.120 1.00 90.44 82 VAL A C 1
ATOM 572 O O . VAL A 1 82 ? 0.463 -14.622 12.994 1.00 90.44 82 VAL A O 1
ATOM 575 N N . ARG A 1 83 ? 0.664 -15.773 11.079 1.00 88.88 83 ARG A N 1
ATOM 576 C CA . ARG A 1 83 ? -0.781 -15.966 10.898 1.00 88.88 83 ARG A CA 1
ATOM 577 C C . ARG A 1 83 ? -1.391 -16.682 12.107 1.00 88.88 83 ARG A C 1
ATOM 579 O O . ARG A 1 83 ? -0.901 -17.728 12.522 1.00 88.88 83 ARG A O 1
ATOM 586 N N . GLY A 1 84 ? -2.470 -16.130 12.661 1.00 86.81 84 GLY A N 1
ATOM 587 C CA . GLY A 1 84 ? -3.083 -16.622 13.899 1.00 86.81 84 GLY A CA 1
ATOM 588 C C . GLY A 1 84 ? -2.264 -16.347 15.168 1.00 86.81 84 GLY A C 1
ATOM 589 O O . GLY A 1 84 ? -2.621 -16.852 16.236 1.00 86.81 84 GLY A O 1
ATOM 590 N N . GLY A 1 85 ? -1.185 -15.567 15.068 1.00 89.25 85 GLY A N 1
ATOM 591 C CA . GLY A 1 85 ? -0.334 -15.131 16.170 1.00 89.25 85 GLY A CA 1
ATOM 592 C C . GLY A 1 85 ? -0.975 -14.053 17.044 1.00 89.25 85 GLY A C 1
ATOM 593 O O . GLY A 1 85 ? -2.148 -13.704 16.899 1.00 89.25 85 GLY A O 1
ATOM 594 N N . ALA A 1 86 ? -0.199 -13.524 17.992 1.00 91.31 86 ALA A N 1
ATOM 595 C CA . ALA A 1 86 ? -0.694 -12.538 18.951 1.00 91.31 86 ALA A CA 1
ATOM 596 C C . ALA A 1 86 ? -1.190 -11.255 18.265 1.00 91.31 86 ALA A C 1
ATOM 598 O O . ALA A 1 86 ? -2.280 -10.787 18.588 1.00 91.31 86 ALA A O 1
ATOM 599 N N . ALA A 1 87 ? -0.440 -10.725 17.291 1.00 92.69 87 ALA A N 1
ATOM 600 C CA . ALA A 1 87 ? -0.834 -9.516 16.574 1.00 92.69 87 ALA A CA 1
ATOM 601 C C . ALA A 1 87 ? -2.126 -9.739 15.771 1.00 92.69 87 ALA A C 1
ATOM 603 O O . ALA A 1 87 ? -3.057 -8.949 15.891 1.00 92.69 87 ALA A O 1
ATOM 604 N N . ASP A 1 88 ? -2.228 -10.858 15.045 1.00 91.25 88 ASP A N 1
ATOM 605 C CA . ASP A 1 88 ? -3.414 -11.209 14.250 1.00 91.25 88 ASP A CA 1
ATOM 606 C C . ASP A 1 88 ? -4.668 -11.362 15.133 1.00 91.25 88 ASP A C 1
ATOM 608 O O . ASP A 1 88 ? -5.744 -10.908 14.766 1.00 91.25 88 ASP A O 1
ATOM 612 N N . LYS A 1 89 ? -4.551 -11.922 16.348 1.00 90.00 89 LYS A N 1
ATOM 613 C CA . LYS A 1 89 ? -5.683 -12.026 17.295 1.00 90.00 89 LYS A CA 1
ATOM 614 C C . LYS A 1 89 ? -6.112 -10.679 17.872 1.00 90.00 89 LYS A C 1
ATOM 616 O O . LYS A 1 89 ? -7.306 -10.457 18.059 1.00 90.00 89 LYS A O 1
ATOM 621 N N . LEU A 1 90 ? -5.151 -9.812 18.187 1.00 93.31 90 LEU A N 1
ATOM 622 C CA . LEU A 1 90 ? -5.419 -8.486 18.744 1.00 93.31 90 LEU A CA 1
ATOM 623 C C . LEU A 1 90 ? -6.053 -7.553 17.704 1.00 93.31 90 LEU A C 1
ATOM 625 O O . LEU A 1 90 ? -6.964 -6.806 18.055 1.00 93.31 90 LEU A O 1
ATOM 629 N N . MET A 1 91 ? -5.586 -7.629 16.453 1.00 92.50 91 MET A N 1
ATOM 630 C CA . MET A 1 91 ? -6.007 -6.794 15.318 1.00 92.50 91 MET A CA 1
ATOM 631 C C . MET A 1 91 ? -7.131 -7.406 14.468 1.00 92.50 91 MET A C 1
ATOM 633 O O . MET A 1 91 ? -7.559 -6.799 13.488 1.00 92.50 91 MET A O 1
ATOM 637 N N . ARG A 1 92 ? -7.601 -8.618 14.791 1.00 92.62 92 ARG A N 1
ATOM 638 C CA . ARG A 1 92 ? -8.737 -9.236 14.094 1.00 92.62 92 ARG A CA 1
ATOM 639 C C . ARG A 1 92 ? -9.961 -8.313 14.187 1.00 92.62 92 ARG A C 1
ATOM 641 O O . ARG A 1 92 ? -10.146 -7.720 15.243 1.00 92.62 92 ARG A O 1
ATOM 648 N N . PRO A 1 93 ? -10.839 -8.263 13.168 1.00 90.00 93 PRO A N 1
ATOM 649 C CA . PRO A 1 93 ? -12.098 -7.528 13.269 1.00 90.00 93 PRO A CA 1
ATOM 650 C C . PRO A 1 93 ? -12.900 -7.910 14.521 1.00 90.00 93 PRO A C 1
ATOM 652 O O . PRO A 1 93 ? -13.159 -9.097 14.751 1.00 90.00 93 PRO A O 1
ATOM 655 N N . GLY A 1 94 ? -13.271 -6.911 15.325 1.00 86.69 94 GLY A N 1
ATOM 656 C CA . GLY A 1 94 ? -13.915 -7.096 16.633 1.00 86.69 94 GLY A CA 1
ATOM 657 C C . GLY A 1 94 ? -12.965 -7.589 17.732 1.00 86.69 94 GLY A C 1
ATOM 658 O O . GLY A 1 94 ? -13.408 -8.097 18.762 1.00 86.69 94 GLY A O 1
ATOM 659 N N . GLY A 1 95 ? -11.660 -7.498 17.492 1.00 89.38 95 GLY A N 1
ATOM 660 C CA . GLY A 1 95 ? -10.597 -7.879 18.407 1.00 89.38 95 GLY A CA 1
ATOM 661 C C . GLY A 1 95 ? -10.387 -6.859 19.519 1.00 89.38 95 GLY A C 1
ATOM 662 O O . GLY A 1 95 ? -11.093 -5.860 19.646 1.00 89.38 95 GLY A O 1
ATOM 663 N N . ILE A 1 96 ? -9.380 -7.121 20.349 1.00 91.75 96 ILE A N 1
ATOM 664 C CA . ILE A 1 96 ? -9.095 -6.307 21.532 1.00 91.75 96 ILE A CA 1
ATOM 665 C C . ILE A 1 96 ? -8.755 -4.877 21.110 1.00 91.75 96 ILE A C 1
ATOM 667 O O . ILE A 1 96 ? -9.240 -3.942 21.734 1.00 91.75 96 ILE A O 1
ATOM 671 N N . VAL A 1 97 ? -7.966 -4.701 20.043 1.00 93.06 97 VAL A N 1
ATOM 672 C CA . VAL A 1 97 ? -7.610 -3.363 19.552 1.00 93.06 97 VAL A CA 1
ATOM 673 C C . VAL A 1 97 ? -8.867 -2.595 19.164 1.00 93.06 97 VAL A C 1
ATOM 675 O O . VAL A 1 97 ? -9.046 -1.498 19.675 1.00 93.06 97 VAL A O 1
ATOM 678 N N . ASP A 1 98 ? -9.769 -3.195 18.384 1.00 91.25 98 ASP A N 1
ATOM 679 C CA . ASP A 1 98 ? -11.027 -2.557 17.976 1.00 91.25 98 ASP A CA 1
ATOM 680 C C . ASP A 1 98 ? -11.905 -2.182 19.178 1.00 91.25 98 ASP A C 1
ATOM 682 O O . ASP A 1 98 ? -12.468 -1.095 19.211 1.00 91.25 98 ASP A O 1
ATOM 686 N N . LEU A 1 99 ? -12.011 -3.038 20.200 1.00 89.94 99 LEU A N 1
ATOM 687 C CA . LEU A 1 99 ? -12.785 -2.733 21.415 1.00 89.94 99 LEU A CA 1
ATOM 688 C C . LEU A 1 99 ? -12.165 -1.597 22.239 1.00 89.94 99 LEU A C 1
ATOM 690 O O . LEU A 1 99 ? -12.874 -0.829 22.898 1.00 89.94 99 LEU A O 1
ATOM 694 N N . LEU A 1 100 ? -10.836 -1.514 22.236 1.00 92.25 100 LEU A N 1
ATOM 695 C CA . LEU A 1 100 ? -10.091 -0.475 22.929 1.00 92.25 100 LEU A CA 1
ATOM 696 C C . LEU A 1 100 ? -10.196 0.869 22.195 1.00 92.25 100 LEU A C 1
ATOM 698 O O . LEU A 1 100 ? -10.392 1.883 22.864 1.00 92.25 100 LEU A O 1
ATOM 702 N N . THR A 1 101 ? -10.088 0.878 20.862 1.00 90.50 101 THR A N 1
ATOM 703 C CA . THR A 1 101 ? -10.059 2.085 20.011 1.00 90.50 101 THR A CA 1
ATOM 704 C C . THR A 1 101 ? -11.422 2.504 19.458 1.00 90.50 101 THR A C 1
ATOM 706 O O . THR A 1 101 ? -11.518 3.580 18.867 1.00 90.50 101 THR A O 1
ATOM 709 N N . ALA A 1 102 ? -12.473 1.695 19.631 1.00 91.38 102 ALA A N 1
ATOM 710 C CA . ALA A 1 102 ? -13.825 2.046 19.210 1.00 91.38 102 ALA A CA 1
ATOM 711 C C . ALA A 1 102 ? -14.284 3.388 19.818 1.00 91.38 102 ALA A C 1
ATOM 713 O O . ALA A 1 102 ? -13.872 3.731 20.929 1.00 91.38 102 ALA A O 1
ATOM 714 N N . PRO A 1 103 ? -15.183 4.128 19.143 1.00 85.88 103 PRO A N 1
ATOM 715 C CA . PRO A 1 103 ? -15.804 5.326 19.707 1.00 85.88 103 PRO A CA 1
ATOM 716 C C . PRO A 1 103 ? -16.492 5.022 21.047 1.00 85.88 103 PRO A C 1
ATOM 718 O O . PRO A 1 103 ? -17.290 4.085 21.132 1.00 85.88 103 PRO A O 1
ATOM 721 N N . GLY A 1 104 ? -16.174 5.776 22.105 1.00 83.44 104 GLY A N 1
ATOM 722 C CA . GLY A 1 104 ? -16.637 5.481 23.466 1.00 83.44 104 GLY A CA 1
ATOM 723 C C . GLY A 1 104 ? -16.003 4.233 24.097 1.00 83.44 104 GLY A C 1
ATOM 724 O O . GLY A 1 104 ? -16.469 3.769 25.142 1.00 83.44 104 GLY A O 1
ATOM 725 N N . GLY A 1 105 ? -14.971 3.666 23.468 1.00 86.88 105 GLY A N 1
ATOM 726 C CA . GLY A 1 105 ? -14.199 2.512 23.919 1.00 86.88 105 GLY A CA 1
ATOM 727 C C . GLY A 1 105 ? -13.357 2.806 25.159 1.00 86.88 105 GLY A C 1
ATOM 728 O O . GLY A 1 105 ? -13.375 3.901 25.719 1.00 86.88 105 GLY A O 1
ATOM 729 N N . LEU A 1 106 ? -12.620 1.801 25.635 1.00 86.50 106 LEU A N 1
ATOM 730 C CA . LEU A 1 106 ? -11.822 1.946 26.858 1.00 86.50 106 LEU A CA 1
ATOM 731 C C . LEU A 1 106 ? -10.754 3.038 26.734 1.00 86.50 106 LEU A C 1
ATOM 733 O O . LEU A 1 106 ? -10.585 3.790 27.687 1.00 86.50 106 LEU A O 1
ATOM 737 N N . LEU A 1 107 ? -10.078 3.161 25.585 1.00 88.19 107 LEU A N 1
ATOM 738 C CA . LEU A 1 107 ? -9.064 4.204 25.393 1.00 88.19 107 LEU A CA 1
ATOM 739 C C . LEU A 1 107 ? -9.681 5.599 25.363 1.00 88.19 107 LEU A C 1
ATOM 741 O O . LEU A 1 107 ? -9.116 6.514 25.944 1.00 88.19 107 LEU A O 1
ATOM 745 N N . ASP A 1 108 ? -10.855 5.747 24.752 1.00 85.94 108 ASP A N 1
ATOM 746 C CA . ASP A 1 108 ? -11.581 7.017 24.700 1.00 85.94 108 ASP A CA 1
ATOM 747 C C . ASP A 1 108 ? -12.069 7.435 26.095 1.00 85.94 108 ASP A C 1
ATOM 749 O O . ASP A 1 108 ? -11.890 8.575 26.511 1.00 85.94 108 ASP A O 1
ATOM 753 N N . ARG A 1 109 ? -12.587 6.486 26.889 1.00 81.88 109 ARG A N 1
ATOM 754 C CA . ARG A 1 109 ? -12.995 6.750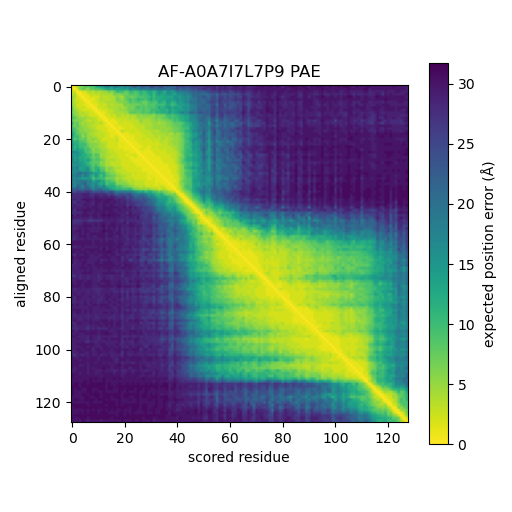 28.278 1.00 81.88 109 ARG A CA 1
ATOM 755 C C . ARG A 1 109 ? -11.824 7.060 29.194 1.00 81.88 109 ARG A C 1
ATOM 757 O O . ARG A 1 109 ? -11.970 7.931 30.037 1.00 81.88 109 ARG A O 1
ATOM 764 N N . VAL A 1 110 ? -10.699 6.365 29.044 1.00 80.62 110 VAL A N 1
ATOM 765 C CA . VAL A 1 110 ? -9.454 6.679 29.759 1.00 80.62 110 VAL A CA 1
ATOM 766 C C . VAL A 1 110 ? -9.004 8.078 29.350 1.00 80.62 110 VAL A C 1
ATOM 768 O O . VAL A 1 110 ? -8.949 8.949 30.199 1.00 80.62 110 VAL A O 1
ATOM 771 N N . SER A 1 111 ? -8.835 8.379 28.060 1.00 77.81 111 SER A N 1
ATOM 772 C CA . SER A 1 111 ? -8.465 9.730 27.607 1.00 77.81 111 SER A CA 1
ATOM 773 C C . SER A 1 111 ? -9.430 10.830 28.068 1.00 77.81 111 SER A C 1
ATOM 775 O O . SER A 1 111 ? -8.976 11.927 28.388 1.00 77.81 111 SER A O 1
ATOM 777 N N . ALA A 1 112 ? -10.733 10.552 28.138 1.00 76.62 112 ALA A N 1
ATOM 778 C CA . ALA A 1 112 ? -11.742 11.502 28.600 1.00 76.62 112 ALA A CA 1
ATOM 779 C C . ALA A 1 112 ? -11.818 11.627 30.134 1.00 76.62 112 ALA A C 1
ATOM 781 O O . ALA A 1 112 ? -12.112 12.707 30.642 1.00 76.62 112 ALA A O 1
ATOM 782 N N . ALA A 1 113 ? -11.570 10.549 30.882 1.00 66.25 113 ALA A N 1
ATOM 783 C CA . ALA A 1 113 ? -11.611 10.535 32.347 1.00 66.25 113 ALA A CA 1
ATOM 784 C C . ALA A 1 113 ? -10.277 10.965 32.983 1.00 66.25 113 ALA A C 1
ATOM 786 O O . ALA A 1 113 ? -10.255 11.502 34.093 1.00 66.25 113 ALA A O 1
ATOM 787 N N . ASP A 1 114 ? -9.162 10.759 32.284 1.00 59.38 114 ASP A N 1
ATOM 788 C CA . ASP A 1 114 ? -7.817 10.846 32.840 1.00 59.38 114 ASP A CA 1
ATOM 789 C C . ASP A 1 114 ? -7.053 12.134 32.530 1.00 59.38 114 ASP A C 1
ATOM 791 O O . ASP A 1 114 ? -5.903 12.273 32.957 1.00 59.38 114 ASP A O 1
ATOM 795 N N . SER A 1 115 ? -7.675 13.137 31.912 1.00 57.84 115 SER A N 1
ATOM 796 C CA . SER A 1 115 ? -7.028 14.452 31.827 1.00 57.84 115 SER A CA 1
ATOM 797 C C . SER A 1 115 ? -6.745 15.059 33.211 1.00 57.84 115 SER A C 1
ATOM 799 O O . SER A 1 115 ? -5.939 15.967 33.303 1.00 57.84 115 SER A O 1
ATOM 801 N N . SER A 1 116 ? -7.375 14.568 34.289 1.00 58.78 116 SER A N 1
ATOM 802 C CA . SER A 1 116 ? -7.096 15.006 35.668 1.00 58.78 116 SER A CA 1
ATOM 803 C C . SER A 1 116 ? -6.381 13.962 36.539 1.00 58.78 116 SER A C 1
ATOM 805 O O . SER A 1 116 ? -5.700 14.330 37.494 1.00 58.78 116 SER A O 1
ATOM 807 N N . SER A 1 117 ? -6.512 12.666 36.226 1.00 62.41 117 SER A N 1
ATOM 808 C CA . SER A 1 117 ? -5.977 11.570 37.051 1.00 62.41 117 SER A CA 1
ATOM 809 C C . SER A 1 117 ? -4.661 11.005 36.504 1.00 62.41 117 SER A C 1
ATOM 811 O O . SER A 1 117 ? -3.713 10.866 37.279 1.00 62.41 117 SER A O 1
ATOM 813 N N . LEU A 1 118 ? -4.525 10.787 35.186 1.00 60.66 118 LEU A N 1
ATOM 814 C CA . LEU A 1 118 ? -3.220 10.466 34.586 1.00 60.66 118 LEU A CA 1
ATOM 815 C C . LEU A 1 118 ? -2.277 11.662 34.642 1.00 60.66 118 LEU A C 1
ATOM 817 O O . LEU A 1 118 ? -1.099 11.467 34.908 1.00 60.66 118 LEU A O 1
ATOM 821 N N . GLU A 1 119 ? -2.773 12.890 34.477 1.00 62.00 119 GLU A N 1
ATOM 822 C CA . GLU A 1 119 ? -1.953 14.102 34.634 1.00 62.00 119 GLU A CA 1
ATOM 823 C C . GLU A 1 119 ? -1.370 14.203 36.053 1.00 62.00 119 GLU A C 1
ATOM 825 O O . GLU A 1 119 ? -0.217 14.585 36.233 1.00 62.00 119 GLU A O 1
ATOM 830 N N . ARG A 1 120 ? -2.124 13.756 37.067 1.00 61.97 120 ARG A N 1
ATOM 831 C CA . ARG A 1 120 ? -1.675 13.716 38.463 1.00 61.97 120 ARG A CA 1
ATOM 832 C C . ARG A 1 120 ? -0.647 12.620 38.735 1.00 61.97 120 ARG A C 1
ATOM 834 O O . ARG A 1 120 ? 0.222 12.839 39.568 1.00 61.97 120 ARG A O 1
ATOM 841 N N . ILE A 1 121 ? -0.731 11.475 38.054 1.00 61.34 121 ILE A N 1
ATOM 842 C CA . ILE A 1 121 ? 0.232 10.361 38.165 1.00 61.34 121 ILE A CA 1
ATOM 843 C C . ILE A 1 121 ? 1.505 10.644 37.349 1.00 61.34 121 ILE A C 1
ATOM 845 O O . ILE A 1 121 ? 2.600 10.264 37.763 1.00 61.34 121 ILE A O 1
ATOM 849 N N . LEU A 1 122 ? 1.367 11.322 36.207 1.00 63.69 122 LEU A N 1
ATOM 850 C CA . LEU A 1 122 ? 2.454 11.663 35.288 1.00 63.69 122 LEU A CA 1
ATOM 851 C C . LEU A 1 122 ? 3.165 12.972 35.670 1.00 63.69 122 LEU A C 1
ATOM 853 O O . LEU A 1 122 ? 4.306 13.192 35.264 1.00 63.69 122 LEU A O 1
ATOM 857 N N . ALA A 1 123 ? 2.529 13.824 36.480 1.00 67.62 123 ALA A N 1
ATOM 858 C CA . ALA A 1 123 ? 3.191 14.947 37.125 1.00 67.62 123 ALA A CA 1
ATOM 859 C C . ALA A 1 123 ? 4.307 14.437 38.059 1.00 67.62 123 ALA A C 1
ATOM 861 O O . ALA A 1 123 ? 4.105 13.470 38.806 1.00 67.62 123 ALA A O 1
ATOM 862 N N . PRO A 1 124 ? 5.487 15.085 38.065 1.00 47.34 124 PRO A N 1
ATOM 863 C CA . PRO A 1 124 ? 6.601 14.680 38.913 1.00 47.34 124 PRO A CA 1
ATOM 864 C C . PRO A 1 124 ? 6.226 14.872 40.392 1.00 47.34 124 PRO A C 1
ATOM 866 O O . PRO A 1 124 ? 6.323 15.968 40.936 1.00 47.34 124 PRO A O 1
ATOM 869 N N . GLY A 1 125 ? 5.757 13.792 41.030 1.00 58.56 125 GLY A N 1
ATOM 870 C CA . GLY A 1 125 ? 5.313 13.762 42.431 1.00 58.56 125 GLY A CA 1
ATOM 871 C C . GLY A 1 125 ? 4.039 12.951 42.722 1.00 58.56 125 GLY A C 1
ATOM 872 O O . GLY A 1 125 ? 3.660 12.856 43.887 1.00 58.56 125 GLY A O 1
ATOM 873 N N . GLY A 1 126 ? 3.386 12.371 41.708 1.00 55.03 126 GLY A N 1
ATOM 874 C CA . GLY A 1 126 ? 2.053 11.755 41.809 1.00 55.03 126 GLY A CA 1
ATO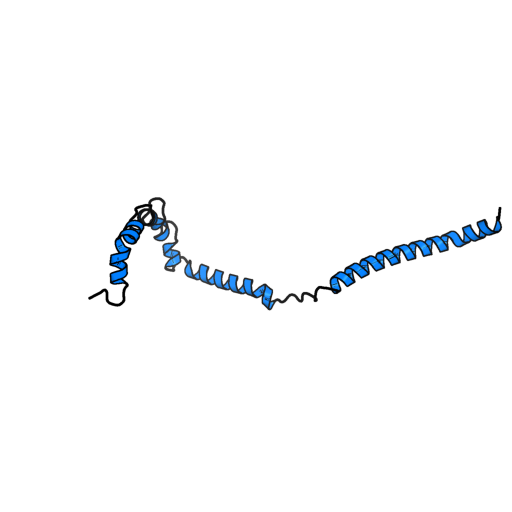M 875 C C . GLY A 1 126 ? 1.915 10.376 42.458 1.00 55.03 126 GLY A C 1
ATOM 876 O O . GLY A 1 126 ? 0.800 9.974 42.780 1.00 55.03 126 GLY A O 1
ATOM 877 N N . ALA A 1 127 ? 3.011 9.645 42.657 1.00 56.69 127 ALA A N 1
ATOM 878 C CA . ALA A 1 127 ? 3.006 8.342 43.317 1.00 56.69 127 ALA A CA 1
ATOM 879 C C . ALA A 1 127 ? 3.717 8.451 44.672 1.00 56.69 127 ALA A C 1
ATOM 881 O O . ALA A 1 127 ? 4.935 8.281 44.770 1.00 56.69 127 ALA A O 1
ATOM 882 N N . ARG A 1 128 ? 2.954 8.775 45.713 1.00 44.25 128 ARG A N 1
ATOM 883 C CA . ARG A 1 128 ? 3.310 8.514 47.110 1.00 44.25 128 ARG A CA 1
ATOM 884 C C . ARG A 1 128 ? 2.130 7.881 47.816 1.00 44.25 128 ARG A C 1
ATOM 886 O O . ARG A 1 128 ? 0.998 8.347 47.563 1.00 44.25 128 ARG A O 1
#

Radius of gyration: 40.41 Å; Cα contacts (8 Å, |Δi|>4): 55; chains: 1; bounding box: 46×54×124 Å

Sequence (128 aa):
MNISKAIVGAATAPIRAGVAVADAGLSVAAVALGAVKQSLGEESPKTVDLITDLFPLRGAIVGANRVAELTENDRAMGRALVRGGAADKLMRPGGIVDLLTAPGGLLDRVSAADSSSLERILAPGGAR